Protein AF-A0AA37HVX1-F1 (afdb_monomer_lite)

Foldseek 3Di:
DVVVVVVVVVVCVVCVVVVVVVVVCCCVVPVVPPCPPVVVVVVVVVVVVVVVVVVVVVVCVVVVVLVVVCVVDVVSVVCCCCPVPVDDDPPDDDDDDDPDDDDDDPVVVVVVVVVVVVD

Secondary structure (DSSP, 8-state):
-HHHHHHHHHHHHHTHHHHHHHHHHHIIIIIS-S-HHHHHHHHHHHHHHHHHHHHHHHHHHHHHHHHHHHHH-HHHHHHHHHHTS----TT--------S---PPPHHHHHHHHHHTT-

Sequence (119 aa):
MANRLNNILAFVAHYKYFITIVIGVLIVGFLDENSIRAIIKNKVRISELQDMIDRYNQEYEHDSKKLNDMKTDPKAIERVAREDYFMKADDEDIFVLSDDQPKEKSLEEQEQEQNEAAE

Structure (mmCIF, N/CA/C/O backbone):
data_AF-A0AA37HVX1-F1
#
_entry.id   AF-A0AA37HVX1-F1
#
loop_
_atom_site.group_PDB
_atom_site.id
_atom_site.type_symbol
_atom_site.label_atom_id
_atom_site.label_alt_id
_atom_site.label_comp_id
_atom_site.label_asym_id
_atom_site.label_entity_id
_atom_site.label_seq_id
_atom_site.pdbx_PDB_ins_code
_atom_site.Cartn_x
_atom_site.Cartn_y
_atom_site.Cartn_z
_atom_site.occupancy
_atom_site.B_iso_or_equiv
_atom_site.auth_seq_id
_atom_site.auth_comp_id
_atom_site.auth_asym_id
_atom_site.auth_atom_id
_atom_site.pdbx_PDB_model_num
ATOM 1 N N . MET A 1 1 ? 31.225 -15.330 -47.374 1.00 53.00 1 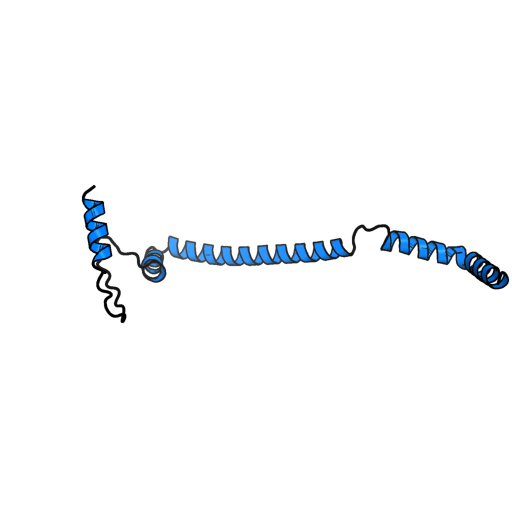MET A N 1
ATOM 2 C CA . MET A 1 1 ? 30.478 -14.794 -46.208 1.00 53.00 1 MET A CA 1
ATOM 3 C C . MET A 1 1 ? 31.060 -13.498 -45.624 1.00 53.00 1 MET A C 1
ATOM 5 O O . MET A 1 1 ? 30.335 -12.817 -44.912 1.00 53.00 1 MET A O 1
ATOM 9 N N . ALA A 1 2 ? 32.291 -13.091 -45.970 1.00 61.12 2 ALA A N 1
ATOM 10 C CA . ALA A 1 2 ? 32.917 -11.853 -45.473 1.00 61.12 2 ALA A CA 1
ATOM 11 C C . ALA A 1 2 ? 32.167 -10.555 -45.849 1.00 61.12 2 ALA A C 1
ATOM 13 O O . ALA A 1 2 ? 32.060 -9.642 -45.036 1.00 61.12 2 ALA A O 1
ATOM 14 N N . ASN A 1 3 ? 31.552 -10.500 -47.036 1.00 64.75 3 ASN A N 1
ATOM 15 C CA . ASN A 1 3 ? 30.866 -9.289 -47.511 1.00 64.75 3 ASN A CA 1
ATOM 16 C C . ASN A 1 3 ? 29.649 -8.896 -46.652 1.00 64.75 3 ASN A C 1
ATOM 18 O O . ASN A 1 3 ? 29.287 -7.727 -46.600 1.00 64.75 3 ASN A O 1
ATOM 22 N N . ARG A 1 4 ? 29.025 -9.848 -45.942 1.00 66.62 4 ARG A N 1
ATOM 23 C CA . ARG A 1 4 ? 27.882 -9.557 -45.059 1.00 66.62 4 ARG A CA 1
ATOM 24 C C . ARG A 1 4 ? 28.325 -8.891 -43.758 1.00 66.62 4 ARG A C 1
ATOM 26 O O . ARG A 1 4 ? 27.663 -7.963 -43.310 1.00 66.62 4 ARG A O 1
ATOM 33 N N . LEU A 1 5 ? 29.465 -9.311 -43.205 1.00 73.44 5 LEU A N 1
ATOM 34 C CA . LEU A 1 5 ? 30.053 -8.677 -42.023 1.00 73.44 5 LEU A CA 1
ATOM 35 C C . LEU A 1 5 ? 30.529 -7.256 -42.330 1.00 73.44 5 LEU A C 1
ATOM 37 O O . LEU A 1 5 ? 30.270 -6.361 -41.535 1.00 73.44 5 LEU A O 1
ATOM 41 N N . ASN A 1 6 ? 31.145 -7.026 -43.494 1.00 74.50 6 ASN A N 1
ATOM 42 C CA . ASN A 1 6 ? 31.573 -5.679 -43.885 1.00 74.50 6 ASN A CA 1
ATOM 43 C C . ASN A 1 6 ? 30.392 -4.720 -44.056 1.00 74.50 6 ASN A C 1
ATOM 45 O O . ASN A 1 6 ? 30.481 -3.569 -43.641 1.00 74.50 6 ASN A O 1
ATOM 49 N N . ASN A 1 7 ? 29.269 -5.194 -44.599 1.00 73.19 7 ASN A N 1
ATOM 50 C CA . ASN A 1 7 ? 28.068 -4.373 -44.742 1.00 73.19 7 ASN A CA 1
ATOM 51 C C . ASN A 1 7 ? 27.424 -4.054 -43.383 1.00 73.19 7 ASN A C 1
ATOM 53 O O . ASN A 1 7 ? 26.971 -2.933 -43.173 1.00 73.19 7 ASN A O 1
ATOM 57 N N . ILE A 1 8 ? 27.428 -5.005 -42.441 1.00 74.75 8 ILE A N 1
ATOM 58 C CA . ILE A 1 8 ? 26.955 -4.775 -41.067 1.00 74.75 8 ILE A CA 1
ATOM 59 C C . ILE A 1 8 ? 27.883 -3.796 -40.338 1.00 74.75 8 ILE A C 1
ATOM 61 O O . ILE A 1 8 ? 27.399 -2.863 -39.708 1.00 74.75 8 ILE A O 1
ATOM 65 N N . LEU A 1 9 ? 29.204 -3.938 -40.469 1.00 76.31 9 LEU A N 1
ATOM 66 C CA . LEU A 1 9 ? 30.178 -3.006 -39.889 1.00 76.31 9 LEU A CA 1
ATOM 67 C C . LEU A 1 9 ? 30.060 -1.595 -40.477 1.00 76.31 9 LEU A C 1
ATOM 69 O O . LEU A 1 9 ? 30.109 -0.622 -39.730 1.00 76.31 9 LEU A O 1
ATOM 73 N N . ALA A 1 10 ? 29.851 -1.471 -41.789 1.00 74.50 10 ALA A N 1
ATOM 74 C CA . ALA A 1 10 ? 29.627 -0.183 -42.443 1.00 74.50 10 ALA A CA 1
ATOM 75 C C . ALA A 1 10 ? 28.315 0.473 -41.980 1.00 74.50 10 ALA A C 1
ATOM 77 O O . ALA A 1 10 ? 28.283 1.675 -41.718 1.00 74.50 10 ALA A O 1
ATOM 78 N N . PHE A 1 11 ? 27.251 -0.318 -41.812 1.00 74.38 11 PHE A N 1
ATOM 79 C CA . PHE A 1 11 ? 25.977 0.148 -41.266 1.00 74.38 11 PHE A CA 1
ATOM 80 C C . PHE A 1 11 ? 26.128 0.609 -39.809 1.00 74.38 11 PHE A C 1
ATOM 82 O O . PHE A 1 11 ? 25.723 1.715 -39.460 1.00 74.38 11 PHE A O 1
ATOM 89 N N . VAL A 1 12 ? 26.798 -0.184 -38.970 1.00 74.75 12 VAL A N 1
ATOM 90 C CA . VAL A 1 12 ? 27.083 0.167 -37.571 1.00 74.75 12 VAL A CA 1
ATOM 91 C C . VAL A 1 12 ? 27.944 1.432 -37.474 1.00 74.75 12 VAL A C 1
ATOM 93 O O . VAL A 1 12 ? 27.680 2.282 -36.628 1.00 74.75 12 VAL A O 1
ATOM 96 N N . ALA A 1 13 ? 28.927 1.613 -38.360 1.00 74.38 13 ALA A N 1
ATOM 97 C CA . ALA A 1 13 ? 29.762 2.814 -38.397 1.00 74.38 13 ALA A CA 1
ATOM 98 C C . ALA A 1 13 ? 28.993 4.069 -38.850 1.00 74.38 13 ALA A C 1
ATOM 100 O O . ALA A 1 13 ? 29.258 5.164 -38.348 1.00 74.38 13 ALA A O 1
ATOM 101 N N . HIS A 1 14 ? 28.029 3.924 -39.765 1.00 80.25 14 HIS A N 1
ATOM 102 C CA . HIS A 1 14 ? 27.176 5.026 -40.215 1.00 80.25 14 HIS A CA 1
ATOM 103 C C . HIS A 1 14 ? 26.177 5.452 -39.127 1.00 80.25 14 HIS A C 1
ATOM 105 O O . HIS A 1 14 ? 26.026 6.640 -38.851 1.00 80.25 14 HIS A O 1
ATOM 111 N N . TYR A 1 15 ? 25.571 4.483 -38.432 1.00 87.25 15 TYR A N 1
ATOM 112 C CA . TYR A 1 15 ? 24.613 4.708 -37.342 1.00 87.25 15 TYR A CA 1
ATOM 113 C C . TYR A 1 15 ? 25.256 4.687 -35.949 1.00 87.25 15 TYR A C 1
ATOM 115 O O . TYR A 1 15 ? 24.562 4.479 -34.951 1.00 87.25 15 TYR A O 1
ATOM 123 N N . LYS A 1 16 ? 26.570 4.940 -35.860 1.00 81.94 16 LYS A N 1
ATOM 124 C CA . LYS A 1 16 ? 27.357 4.820 -34.621 1.00 81.94 16 LYS A CA 1
ATOM 125 C C . LYS A 1 16 ? 26.735 5.566 -33.440 1.00 81.94 16 LYS A C 1
ATOM 127 O O . LYS A 1 16 ? 26.640 5.002 -32.360 1.00 81.94 16 LYS A O 1
ATOM 132 N N . TYR A 1 17 ? 26.225 6.779 -33.670 1.00 88.50 17 TYR A N 1
ATOM 133 C CA . TYR A 1 17 ? 25.588 7.597 -32.633 1.00 88.50 17 TYR A CA 1
ATOM 134 C C . TYR A 1 17 ? 24.232 7.038 -32.187 1.00 88.50 17 TYR A C 1
ATOM 136 O O . TYR A 1 17 ? 23.926 7.016 -30.997 1.00 88.50 17 TYR A O 1
ATOM 144 N N . PHE A 1 18 ? 23.425 6.544 -33.129 1.00 88.25 18 PHE A N 1
ATOM 145 C CA . PHE A 1 18 ? 22.116 5.968 -32.825 1.00 88.25 18 PHE A CA 1
ATOM 146 C C . PHE A 1 18 ? 22.261 4.661 -32.041 1.00 88.25 18 PHE A C 1
ATOM 148 O O . PHE A 1 18 ? 21.598 4.466 -31.029 1.00 88.25 18 PHE A O 1
ATOM 155 N N . ILE A 1 19 ? 23.195 3.803 -32.451 1.00 87.25 19 ILE A N 1
ATOM 156 C CA . ILE A 1 19 ? 23.480 2.537 -31.774 1.00 87.25 19 ILE A CA 1
ATOM 157 C C . ILE A 1 19 ? 24.028 2.777 -30.368 1.00 87.25 19 ILE A C 1
ATOM 159 O O . ILE A 1 19 ? 23.579 2.118 -29.437 1.00 87.25 19 ILE A O 1
ATOM 163 N N . THR A 1 20 ? 24.918 3.756 -30.168 1.00 88.56 20 THR A N 1
ATOM 164 C CA . THR A 1 20 ? 25.381 4.112 -28.816 1.00 88.56 20 THR A CA 1
ATOM 165 C C . THR A 1 20 ? 24.263 4.661 -27.936 1.00 88.56 20 THR A C 1
ATOM 167 O O . THR A 1 20 ? 24.241 4.359 -26.749 1.00 88.56 20 THR A O 1
ATOM 170 N N . ILE A 1 21 ? 23.313 5.418 -28.498 1.00 89.25 21 ILE A N 1
ATOM 171 C CA . ILE A 1 21 ? 22.142 5.908 -27.756 1.00 89.25 21 ILE A CA 1
ATOM 172 C C . ILE A 1 21 ? 21.230 4.743 -27.379 1.00 89.25 21 ILE A C 1
ATOM 174 O O . ILE A 1 21 ? 20.841 4.637 -26.225 1.00 89.25 21 ILE A O 1
ATOM 178 N N . VAL A 1 22 ? 20.922 3.842 -28.313 1.00 89.19 22 VAL A N 1
ATOM 179 C CA . VAL A 1 22 ? 20.072 2.673 -28.042 1.00 89.19 22 VAL A CA 1
ATOM 180 C C . VAL A 1 22 ? 20.720 1.750 -27.013 1.00 89.19 22 VAL A C 1
ATOM 182 O O . VAL A 1 22 ? 20.049 1.315 -26.086 1.00 89.19 22 VAL A O 1
ATOM 185 N N . ILE A 1 23 ? 22.025 1.491 -27.124 1.00 87.88 23 ILE A N 1
ATOM 186 C CA . ILE A 1 23 ? 22.772 0.708 -26.134 1.00 87.88 23 ILE A CA 1
ATOM 187 C C . ILE A 1 23 ? 22.807 1.439 -24.789 1.00 87.88 23 ILE A C 1
ATOM 189 O O . ILE A 1 23 ? 22.590 0.806 -23.765 1.00 87.88 23 ILE A O 1
ATOM 193 N N . GLY A 1 24 ? 23.009 2.758 -24.770 1.00 86.75 24 GLY A N 1
ATOM 194 C CA . GLY A 1 24 ? 22.958 3.561 -23.548 1.00 86.75 24 GLY A CA 1
ATOM 195 C C . GLY A 1 24 ? 21.588 3.515 -22.872 1.00 86.75 24 GLY A C 1
ATOM 196 O O . GLY A 1 24 ? 21.510 3.298 -21.669 1.00 86.75 24 GLY A O 1
ATOM 197 N N . VAL A 1 25 ? 20.503 3.628 -23.641 1.00 85.38 25 VAL A N 1
ATOM 198 C CA . VAL A 1 25 ? 19.123 3.502 -23.150 1.00 85.38 25 VAL A CA 1
ATOM 199 C C . VAL A 1 25 ? 18.825 2.078 -22.691 1.00 85.38 25 VAL A C 1
ATOM 201 O O . VAL A 1 25 ? 18.139 1.905 -21.694 1.00 85.38 25 VAL A O 1
ATOM 204 N N . LEU A 1 26 ? 19.351 1.052 -23.362 1.00 83.88 26 LEU A N 1
ATOM 205 C CA . LEU A 1 26 ? 19.230 -0.331 -22.902 1.00 83.88 26 LEU A CA 1
ATOM 206 C C . LEU A 1 26 ? 20.025 -0.567 -21.617 1.00 83.88 26 LEU A C 1
ATOM 208 O O . LEU A 1 26 ? 19.537 -1.249 -20.731 1.00 83.88 26 LEU A O 1
ATOM 212 N N . ILE A 1 27 ? 21.209 0.019 -21.460 1.00 81.69 27 ILE A N 1
ATOM 213 C CA . ILE A 1 27 ? 21.985 -0.098 -20.222 1.00 81.69 27 ILE A CA 1
ATOM 214 C C . ILE A 1 27 ? 21.276 0.641 -19.082 1.00 81.69 27 ILE A C 1
ATOM 216 O O . ILE A 1 27 ? 21.032 0.049 -18.042 1.00 81.69 27 ILE A O 1
ATOM 220 N N . VAL A 1 28 ? 20.863 1.892 -19.278 1.00 77.00 28 VAL A N 1
ATOM 221 C CA . VAL A 1 28 ? 20.159 2.683 -18.250 1.00 77.00 28 VAL A CA 1
ATOM 222 C C . VAL A 1 28 ? 18.736 2.165 -17.991 1.00 77.00 28 VAL A C 1
ATOM 224 O O . VAL A 1 28 ? 18.211 2.295 -16.896 1.00 77.00 28 VAL A O 1
ATOM 227 N N . GLY A 1 29 ? 18.079 1.575 -18.988 1.00 72.69 29 GLY A N 1
ATOM 228 C CA . GLY A 1 29 ? 16.710 1.068 -18.866 1.00 72.69 29 GLY A CA 1
ATOM 229 C C . GLY A 1 29 ? 16.613 -0.387 -18.405 1.00 72.69 29 GLY A C 1
ATOM 230 O O . GLY A 1 29 ? 15.617 -0.753 -17.784 1.00 72.69 29 GLY A O 1
ATOM 231 N N . PHE A 1 30 ? 17.611 -1.219 -18.723 1.00 69.88 30 PHE A N 1
ATOM 232 C CA . PHE A 1 30 ? 17.606 -2.663 -18.457 1.00 69.88 30 PHE A CA 1
ATOM 233 C C . PHE A 1 30 ? 18.744 -3.137 -17.541 1.00 69.88 30 PHE A C 1
ATOM 235 O O . PHE A 1 30 ? 18.510 -4.081 -16.802 1.00 69.88 30 PHE A O 1
ATOM 242 N N . LEU A 1 31 ? 19.944 -2.533 -17.565 1.00 64.44 31 LEU A N 1
ATOM 243 C CA . LEU A 1 31 ? 21.054 -2.902 -16.660 1.00 64.44 31 LEU A CA 1
ATOM 244 C C . LEU A 1 31 ? 21.086 -2.069 -15.368 1.00 64.44 31 LEU A C 1
ATOM 246 O O . LEU A 1 31 ? 21.535 -2.584 -14.348 1.00 64.44 31 LEU A O 1
ATOM 250 N N . ASP A 1 32 ? 20.609 -0.820 -15.371 1.00 64.81 32 ASP A N 1
ATOM 251 C CA . ASP A 1 32 ? 20.432 -0.015 -14.152 1.00 64.81 32 ASP A CA 1
ATOM 252 C C . ASP A 1 32 ? 19.148 -0.440 -13.429 1.00 64.81 32 ASP A C 1
ATOM 254 O O . ASP A 1 32 ? 18.192 0.313 -13.272 1.00 64.81 32 ASP A O 1
ATOM 258 N N . GLU A 1 33 ? 19.116 -1.718 -13.055 1.00 58.38 33 GLU A N 1
ATOM 259 C CA . GLU A 1 33 ? 18.052 -2.475 -12.402 1.00 58.38 33 GLU A CA 1
ATOM 260 C C . GLU A 1 33 ? 17.592 -1.907 -11.046 1.00 58.38 33 GLU A C 1
ATOM 262 O O . GLU A 1 33 ? 17.138 -2.646 -10.174 1.00 58.38 33 GLU A O 1
ATOM 267 N N . ASN A 1 34 ? 17.513 -0.588 -10.873 1.00 60.78 34 ASN A N 1
ATOM 268 C CA . ASN A 1 34 ? 16.639 0.016 -9.881 1.00 60.78 34 ASN A CA 1
ATOM 269 C C . ASN A 1 34 ? 15.163 0.007 -10.338 1.00 60.78 34 ASN A C 1
ATOM 271 O O . ASN A 1 34 ? 14.422 0.983 -10.279 1.00 60.78 34 ASN A O 1
ATOM 275 N N . SER A 1 35 ? 14.742 -1.185 -10.758 1.00 61.59 35 SER A N 1
ATOM 276 C CA . SER A 1 35 ? 13.453 -1.795 -10.484 1.00 61.59 35 SER A CA 1
ATOM 277 C C . SER A 1 35 ? 12.215 -0.950 -10.800 1.00 61.59 35 SER A C 1
ATOM 279 O O . SER A 1 35 ? 11.404 -0.645 -9.932 1.00 61.59 35 SER A O 1
ATOM 281 N N . ILE A 1 36 ? 11.922 -0.728 -12.083 1.00 62.12 36 ILE A N 1
ATOM 282 C CA . ILE A 1 36 ? 10.559 -0.329 -12.507 1.00 62.12 36 ILE A CA 1
ATOM 283 C C . ILE A 1 36 ? 9.503 -1.228 -11.829 1.00 62.12 36 ILE A C 1
ATOM 285 O O . ILE A 1 36 ? 8.472 -0.761 -11.348 1.00 62.12 36 ILE A O 1
ATOM 289 N N . ARG A 1 37 ? 9.820 -2.520 -11.669 1.00 67.31 37 ARG A N 1
ATOM 290 C CA . ARG A 1 37 ? 9.029 -3.467 -10.875 1.00 67.31 37 ARG A CA 1
ATOM 291 C C . ARG A 1 37 ? 8.943 -3.116 -9.386 1.00 67.31 37 ARG A C 1
ATOM 293 O O . ARG A 1 37 ? 7.862 -3.278 -8.834 1.00 67.31 37 ARG A O 1
ATOM 300 N N . ALA A 1 38 ? 10.012 -2.679 -8.714 1.00 71.06 38 ALA A N 1
ATOM 301 C CA . ALA A 1 38 ? 9.895 -2.289 -7.306 1.00 71.06 38 ALA A CA 1
ATOM 302 C C . ALA A 1 38 ? 9.273 -0.902 -7.130 1.00 71.06 38 ALA A C 1
ATOM 304 O O . ALA A 1 38 ? 8.560 -0.715 -6.158 1.00 71.06 38 ALA A O 1
ATOM 305 N N . ILE A 1 39 ? 9.414 0.024 -8.082 1.00 74.69 39 ILE A N 1
ATOM 306 C CA . ILE A 1 39 ? 8.650 1.279 -8.099 1.00 74.69 39 ILE A CA 1
ATOM 307 C C . ILE A 1 39 ? 7.150 0.971 -8.171 1.00 74.69 39 ILE A C 1
ATOM 309 O O . ILE A 1 39 ? 6.374 1.515 -7.390 1.00 74.69 39 ILE A O 1
ATOM 313 N N . ILE A 1 40 ? 6.736 0.052 -9.050 1.00 77.75 40 ILE A N 1
ATOM 314 C CA . ILE A 1 40 ? 5.337 -0.393 -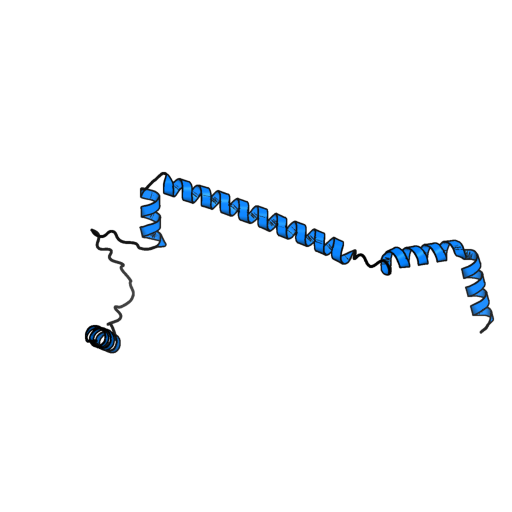9.140 1.00 77.75 40 ILE A CA 1
ATOM 315 C C . ILE A 1 40 ? 4.906 -1.104 -7.850 1.00 77.75 40 ILE A C 1
ATOM 317 O O . ILE A 1 40 ? 3.882 -0.744 -7.278 1.00 77.75 40 ILE A O 1
ATOM 321 N N . LYS A 1 41 ? 5.695 -2.061 -7.341 1.00 78.81 41 LYS A N 1
ATOM 322 C CA . LYS A 1 41 ? 5.378 -2.761 -6.082 1.00 78.81 41 LYS A CA 1
ATOM 323 C C . LYS A 1 41 ? 5.292 -1.807 -4.890 1.00 78.81 41 LYS A C 1
ATOM 325 O O . LYS A 1 41 ? 4.423 -1.981 -4.048 1.00 78.81 41 LYS A O 1
ATOM 330 N N . ASN A 1 42 ? 6.160 -0.802 -4.816 1.00 77.31 42 ASN A N 1
ATOM 331 C CA . ASN A 1 42 ? 6.132 0.201 -3.756 1.00 77.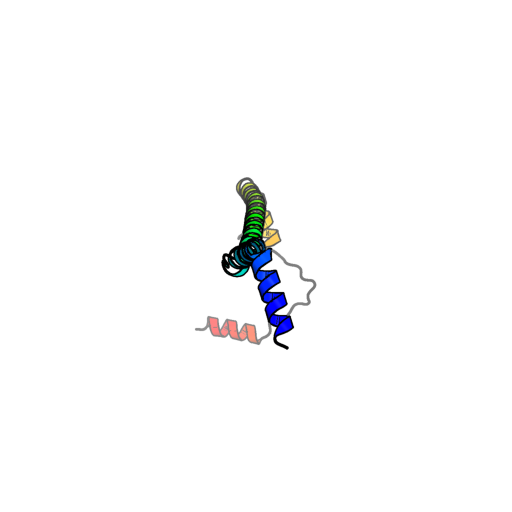31 42 ASN A CA 1
ATOM 332 C C . ASN A 1 42 ? 4.888 1.082 -3.868 1.00 77.31 42 ASN A C 1
ATOM 334 O O . ASN A 1 42 ? 4.258 1.338 -2.851 1.00 77.31 42 ASN A O 1
ATOM 338 N N . LYS A 1 43 ? 4.473 1.479 -5.079 1.00 81.38 43 LYS A N 1
ATOM 339 C CA . LYS A 1 43 ? 3.207 2.206 -5.270 1.00 81.38 43 LYS A CA 1
ATOM 340 C C . LYS A 1 43 ? 1.994 1.389 -4.826 1.00 81.38 43 LYS A C 1
ATOM 342 O O . LYS A 1 43 ? 1.129 1.931 -4.151 1.00 81.38 43 LYS A O 1
ATOM 347 N N . VAL A 1 44 ? 1.954 0.098 -5.163 1.00 84.31 44 VAL A N 1
ATOM 348 C CA . VAL A 1 44 ? 0.874 -0.800 -4.722 1.00 84.31 44 VAL A CA 1
ATOM 349 C C . VAL A 1 44 ? 0.868 -0.931 -3.199 1.00 84.31 44 VAL A C 1
ATOM 351 O O . VAL A 1 44 ? -0.166 -0.702 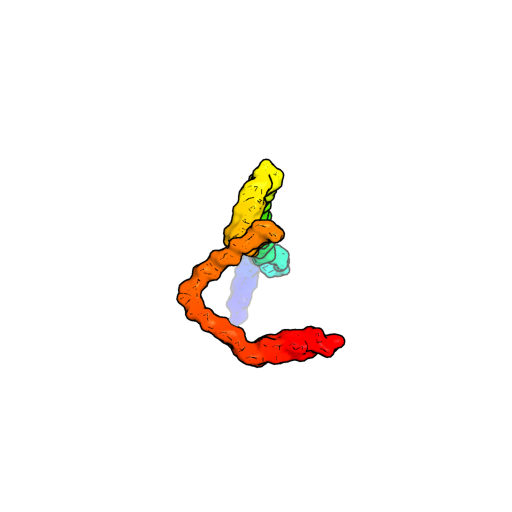-2.586 1.00 84.31 44 VAL A O 1
ATOM 354 N N . ARG A 1 45 ? 2.027 -1.172 -2.572 1.00 81.50 45 ARG A N 1
ATOM 355 C CA . ARG A 1 45 ? 2.141 -1.239 -1.104 1.00 81.50 45 ARG A CA 1
ATOM 356 C C . ARG A 1 45 ? 1.700 0.046 -0.411 1.00 81.50 45 ARG A C 1
ATOM 358 O O . ARG A 1 45 ? 1.079 -0.023 0.638 1.00 81.50 45 ARG A O 1
ATOM 365 N N . ILE A 1 46 ? 2.029 1.211 -0.970 1.00 87.62 46 ILE A N 1
ATOM 366 C CA . ILE A 1 46 ? 1.590 2.499 -0.415 1.00 87.62 46 ILE A CA 1
ATOM 367 C C . ILE A 1 46 ? 0.062 2.597 -0.453 1.00 87.62 46 ILE A C 1
ATOM 369 O O . ILE A 1 46 ? -0.530 3.009 0.538 1.00 87.62 46 ILE A O 1
ATOM 373 N N . SER A 1 47 ? -0.570 2.180 -1.555 1.00 85.75 47 SER A N 1
ATOM 374 C CA . SER A 1 47 ? -2.034 2.153 -1.657 1.00 85.75 47 SER A CA 1
ATOM 375 C C . SER A 1 47 ? -2.654 1.191 -0.645 1.00 85.75 47 SER A C 1
ATOM 377 O O . SER A 1 47 ? -3.564 1.578 0.071 1.00 85.75 47 SER A O 1
ATOM 379 N N . GLU A 1 48 ? -2.126 -0.030 -0.530 1.00 89.94 48 GLU A N 1
ATOM 380 C CA . GLU A 1 48 ? -2.619 -1.027 0.431 1.00 89.94 48 GLU A CA 1
ATOM 381 C C . GLU A 1 48 ? -2.500 -0.539 1.883 1.00 89.94 48 GLU A C 1
ATOM 383 O O . GLU A 1 48 ? -3.404 -0.745 2.689 1.00 89.94 48 GLU A O 1
ATOM 388 N N . LEU A 1 49 ? -1.390 0.123 2.225 1.00 89.88 49 LEU A N 1
ATOM 389 C CA . LEU A 1 49 ? -1.185 0.714 3.548 1.00 89.88 49 LEU A CA 1
ATOM 390 C C . LEU A 1 49 ? -2.151 1.867 3.814 1.00 89.88 49 LEU A C 1
ATOM 392 O O . LEU A 1 49 ? -2.677 1.957 4.921 1.00 89.88 49 LEU A O 1
ATOM 396 N N . GLN A 1 50 ? -2.406 2.719 2.821 1.00 90.62 50 GLN A N 1
ATOM 397 C CA . GLN A 1 50 ? -3.372 3.804 2.961 1.00 90.62 50 GLN A CA 1
ATOM 398 C C . GLN A 1 50 ? -4.795 3.264 3.139 1.00 90.62 50 GLN A C 1
ATOM 400 O O . GLN A 1 50 ? -5.488 3.693 4.055 1.00 90.62 50 GLN A O 1
ATOM 405 N N . ASP A 1 51 ? -5.189 2.263 2.351 1.00 91.19 51 ASP A N 1
ATOM 406 C CA . ASP A 1 51 ? -6.497 1.617 2.480 1.00 91.19 51 ASP A CA 1
ATOM 407 C C . ASP A 1 51 ? -6.663 0.976 3.866 1.00 91.19 51 ASP A C 1
ATOM 409 O O . ASP A 1 51 ? -7.725 1.074 4.481 1.00 91.19 51 ASP A O 1
ATOM 413 N N . MET A 1 52 ? -5.610 0.343 4.396 1.00 89.56 52 MET A N 1
ATOM 414 C CA . MET A 1 52 ? -5.621 -0.188 5.760 1.00 89.56 52 MET A CA 1
ATOM 415 C C . MET A 1 52 ? -5.803 0.918 6.801 1.00 89.56 52 MET A C 1
ATOM 417 O O . MET A 1 52 ? -6.636 0.763 7.691 1.00 89.56 52 MET A O 1
ATOM 421 N N . ILE A 1 53 ? -5.068 2.028 6.689 1.00 90.62 53 ILE A N 1
ATOM 422 C CA . ILE A 1 53 ? -5.215 3.183 7.589 1.00 90.62 53 ILE A CA 1
ATOM 423 C C . ILE A 1 53 ? -6.650 3.709 7.553 1.00 90.62 53 ILE A C 1
ATOM 425 O O . ILE A 1 53 ? -7.248 3.928 8.605 1.00 90.62 53 ILE A O 1
ATOM 429 N N . ASP A 1 54 ? -7.218 3.870 6.361 1.00 92.31 54 ASP A N 1
ATOM 430 C CA . ASP A 1 54 ? -8.566 4.404 6.194 1.00 92.31 54 ASP A CA 1
ATOM 431 C C . ASP A 1 54 ? -9.616 3.463 6.800 1.00 92.31 54 ASP A C 1
ATOM 433 O O . ASP A 1 54 ? -10.518 3.920 7.505 1.00 92.31 54 ASP A O 1
ATOM 437 N N . ARG A 1 55 ? -9.461 2.143 6.624 1.00 90.88 55 ARG A N 1
ATOM 438 C CA . ARG A 1 55 ? -10.336 1.151 7.270 1.00 90.88 55 ARG A CA 1
ATOM 439 C C . ARG A 1 55 ? -10.224 1.166 8.791 1.00 90.88 55 ARG A C 1
ATOM 441 O O . ARG A 1 55 ? -11.252 1.220 9.460 1.00 90.88 55 ARG A O 1
ATOM 448 N N . TYR A 1 56 ? -9.008 1.160 9.337 1.00 90.69 56 TYR A N 1
ATOM 449 C CA . TYR A 1 56 ? -8.809 1.198 10.789 1.00 90.69 56 TYR A CA 1
ATOM 450 C C . TYR A 1 56 ? -9.317 2.501 11.409 1.00 90.69 56 TYR A C 1
ATOM 452 O O . TYR A 1 56 ? -9.859 2.477 12.509 1.00 90.69 56 TYR A O 1
ATOM 460 N N . ASN A 1 57 ? -9.193 3.631 10.710 1.00 90.06 57 ASN A N 1
ATOM 461 C CA . ASN A 1 57 ? -9.754 4.899 11.172 1.00 90.06 57 ASN A CA 1
ATOM 462 C C . ASN A 1 57 ? -11.287 4.868 11.210 1.00 90.06 57 ASN A C 1
ATOM 464 O O . ASN A 1 57 ? -11.873 5.353 12.175 1.00 90.06 57 ASN A O 1
ATOM 468 N N . GLN A 1 58 ? -11.937 4.278 10.201 1.00 90.50 58 GLN A N 1
ATOM 469 C CA . GLN A 1 58 ? -13.396 4.115 10.196 1.00 90.50 58 GLN A CA 1
ATOM 470 C C . GLN A 1 58 ? -13.878 3.198 11.324 1.00 90.50 58 GLN A C 1
ATOM 472 O O . GLN A 1 58 ? -14.843 3.526 12.013 1.00 90.50 58 GLN A O 1
ATOM 477 N N . GLU A 1 59 ? -13.200 2.068 11.530 1.00 89.69 59 GLU A N 1
ATOM 478 C CA . GLU A 1 59 ? -13.512 1.134 12.616 1.00 89.69 59 GLU A CA 1
ATOM 479 C C . GLU A 1 59 ? -13.296 1.795 13.984 1.00 89.69 59 GLU A C 1
ATOM 481 O O . GLU A 1 59 ? -14.168 1.735 14.846 1.00 89.69 59 GLU A O 1
ATOM 486 N N . TYR A 1 60 ? -12.203 2.545 14.147 1.00 88.31 60 TYR A N 1
ATOM 487 C CA . TYR A 1 60 ? -11.936 3.315 15.359 1.00 88.31 60 TYR A CA 1
ATOM 488 C C . TYR A 1 60 ? -13.009 4.371 15.636 1.00 88.31 60 TYR A C 1
ATOM 490 O O . TYR A 1 60 ? -13.437 4.520 16.778 1.00 88.31 60 TYR A O 1
ATOM 498 N N . GLU A 1 61 ? -13.456 5.118 14.624 1.00 88.38 61 GLU A N 1
ATOM 499 C CA . GLU A 1 61 ? -14.501 6.129 14.800 1.00 88.38 61 GLU A CA 1
ATOM 500 C C . GLU A 1 61 ? -15.832 5.483 15.213 1.00 88.38 61 GLU A C 1
ATOM 502 O O . GLU A 1 61 ? -16.494 5.955 16.142 1.00 88.38 61 GLU A O 1
ATOM 507 N N . HIS A 1 62 ? -16.187 4.362 14.580 1.00 85.19 62 HIS A N 1
ATOM 508 C CA . HIS A 1 62 ? -17.367 3.580 14.931 1.00 85.19 62 HIS A CA 1
ATOM 509 C C . HIS A 1 62 ? -17.296 3.036 16.365 1.00 85.19 62 HIS A C 1
ATOM 511 O O . HIS A 1 62 ? -18.231 3.218 17.149 1.00 85.19 62 HIS A O 1
ATOM 517 N N . ASP A 1 63 ? -16.179 2.418 16.737 1.00 84.75 63 ASP A N 1
ATOM 518 C CA . ASP A 1 63 ? -16.000 1.795 18.047 1.00 84.75 63 ASP A CA 1
ATOM 519 C C . ASP A 1 63 ? -15.852 2.825 19.159 1.00 84.75 63 ASP A C 1
ATOM 521 O O . ASP A 1 63 ? -16.388 2.638 20.249 1.00 84.75 63 ASP A O 1
ATOM 525 N N . SER A 1 64 ? -15.187 3.946 18.886 1.00 81.06 64 SER A N 1
ATOM 526 C CA . SER A 1 64 ? -15.109 5.083 19.802 1.00 81.06 64 SER A CA 1
ATOM 527 C C . SER A 1 64 ? -16.496 5.662 20.060 1.00 81.06 64 SER A C 1
ATOM 529 O O . SER A 1 64 ? -16.850 5.926 21.210 1.00 81.06 64 SER A O 1
ATOM 531 N N . LYS A 1 65 ? -17.329 5.782 19.017 1.00 82.50 65 LYS A N 1
ATOM 532 C CA . LYS A 1 65 ? -18.721 6.204 19.169 1.00 82.50 65 LYS A CA 1
ATOM 533 C C . LYS A 1 65 ? -19.526 5.194 19.983 1.00 82.50 65 LYS A C 1
ATOM 535 O O . LYS A 1 65 ? -20.168 5.597 20.947 1.00 82.50 65 LYS A O 1
ATOM 540 N N . LYS A 1 66 ? -19.416 3.893 19.683 1.00 77.75 66 LYS A N 1
ATOM 541 C CA . LYS A 1 66 ? -20.058 2.825 20.467 1.00 77.75 66 LYS A CA 1
ATOM 542 C C . LYS A 1 66 ? -19.616 2.887 21.930 1.00 77.75 66 LYS A C 1
ATOM 544 O O . LYS A 1 66 ? -20.458 2.908 22.815 1.00 77.75 66 LYS A O 1
ATOM 549 N N . LEU A 1 67 ? -18.317 2.992 22.205 1.00 78.06 67 LEU A N 1
ATOM 550 C CA . LEU A 1 67 ? -17.772 3.128 23.560 1.00 78.06 67 LEU A CA 1
ATOM 551 C C . LEU A 1 67 ? -18.264 4.388 24.268 1.00 78.06 67 LEU A C 1
ATOM 553 O O . LEU A 1 67 ? -18.532 4.340 25.466 1.00 78.06 67 LEU A O 1
ATOM 557 N N . ASN A 1 68 ? -18.367 5.511 23.562 1.00 76.56 68 ASN A N 1
ATOM 558 C CA . ASN A 1 68 ? -18.887 6.746 24.129 1.00 76.56 68 ASN A CA 1
ATOM 559 C C . ASN A 1 68 ? -20.377 6.617 24.469 1.00 76.56 68 ASN A C 1
ATOM 561 O O . ASN A 1 68 ? -20.788 7.022 25.555 1.00 76.56 68 ASN A O 1
ATOM 565 N N . ASP A 1 69 ? -21.162 5.987 23.600 1.00 70.62 69 ASP A N 1
ATOM 566 C CA . ASP A 1 69 ? -22.575 5.702 23.848 1.00 70.62 69 ASP A CA 1
ATOM 567 C C . ASP A 1 69 ? -22.746 4.755 25.055 1.00 70.62 69 ASP A C 1
ATOM 569 O O . ASP A 1 69 ? -23.586 5.005 25.918 1.00 70.62 69 ASP A O 1
ATOM 573 N N . MET A 1 70 ? -21.879 3.743 25.198 1.00 66.75 70 MET A N 1
ATOM 574 C CA . MET A 1 70 ? -21.834 2.862 26.378 1.00 66.75 70 MET A CA 1
ATOM 575 C C . MET A 1 70 ? -21.413 3.599 27.660 1.00 66.75 70 MET A C 1
ATOM 577 O O . MET A 1 70 ? -21.979 3.369 28.722 1.00 66.75 70 MET A O 1
ATOM 581 N N . LYS A 1 71 ? -20.419 4.496 27.592 1.00 64.44 71 LYS A N 1
ATOM 582 C CA . LYS A 1 71 ? -19.943 5.265 28.759 1.00 64.44 71 LYS A CA 1
ATOM 583 C C . LYS A 1 71 ? -20.947 6.310 29.238 1.00 64.44 71 LYS A C 1
ATOM 585 O O . LYS A 1 71 ? -20.944 6.646 30.420 1.00 64.44 71 LYS A O 1
ATOM 590 N N . THR A 1 72 ? -21.747 6.856 28.327 1.00 65.88 72 THR A N 1
ATOM 591 C CA . THR A 1 72 ? -22.683 7.945 28.633 1.00 65.88 72 THR A CA 1
ATOM 592 C C . THR A 1 72 ? -24.015 7.415 29.166 1.00 65.88 72 THR A C 1
ATOM 594 O O . THR A 1 72 ? -24.660 8.105 29.953 1.00 65.88 72 THR A O 1
ATOM 597 N N . ASP A 1 73 ? -24.406 6.188 28.798 1.00 67.62 73 ASP A N 1
ATOM 598 C CA . ASP A 1 73 ? -25.639 5.550 29.263 1.00 67.62 73 ASP A CA 1
ATOM 599 C C . ASP A 1 73 ? -25.367 4.178 29.921 1.00 67.62 73 ASP A C 1
ATOM 601 O O . ASP A 1 73 ? -25.107 3.196 29.219 1.00 67.62 73 ASP A O 1
ATOM 605 N N . PRO A 1 74 ? -25.481 4.046 31.258 1.00 69.94 74 PRO A N 1
ATOM 606 C CA . PRO A 1 74 ? -25.325 2.758 31.938 1.00 69.94 74 PRO A CA 1
ATOM 607 C C . PRO A 1 74 ? -26.321 1.685 31.457 1.00 69.94 74 PRO A C 1
ATOM 609 O O . PRO A 1 74 ? -26.010 0.497 31.548 1.00 69.94 74 PRO A O 1
ATOM 612 N N . LYS A 1 75 ? -27.470 2.061 30.865 1.00 71.19 75 LYS A N 1
ATOM 613 C CA . LYS A 1 75 ? -28.398 1.096 30.242 1.00 71.19 75 LYS A CA 1
ATOM 614 C C . LYS A 1 75 ? -27.878 0.499 28.936 1.00 71.19 75 LYS A C 1
ATOM 616 O O . LYS A 1 75 ? -28.339 -0.568 28.533 1.00 71.19 75 LYS A O 1
ATOM 621 N N . ALA A 1 76 ? -26.965 1.172 28.240 1.00 67.00 76 ALA A N 1
ATOM 622 C CA . ALA A 1 76 ? -26.382 0.647 27.011 1.00 67.00 76 ALA A CA 1
ATOM 623 C C . ALA A 1 76 ? -25.397 -0.496 27.317 1.00 67.00 76 ALA A C 1
ATOM 625 O O . ALA A 1 76 ? -25.434 -1.525 26.643 1.00 67.00 76 ALA A O 1
ATOM 626 N N . ILE A 1 77 ? -24.607 -0.360 28.390 1.00 71.12 77 ILE A N 1
ATOM 627 C CA . ILE A 1 77 ? -23.726 -1.427 28.897 1.00 71.12 77 ILE A CA 1
ATOM 628 C C . ILE A 1 77 ? -24.545 -2.642 29.331 1.00 71.12 77 ILE A C 1
ATOM 630 O O . ILE A 1 77 ? -24.214 -3.765 28.959 1.00 71.12 77 ILE A O 1
ATOM 634 N N . GLU A 1 78 ? -25.631 -2.419 30.076 1.00 75.12 78 GLU A N 1
ATOM 635 C CA . GLU A 1 78 ? -26.512 -3.497 30.530 1.00 75.12 78 GLU A CA 1
ATOM 636 C C . GLU A 1 78 ? -27.098 -4.291 29.352 1.00 75.12 78 GLU A C 1
ATOM 638 O O . GLU A 1 78 ? -27.129 -5.519 29.383 1.00 75.12 78 GLU A O 1
ATOM 643 N N . ARG A 1 79 ? -27.500 -3.606 28.274 1.00 75.38 79 ARG A N 1
ATOM 644 C CA . ARG A 1 79 ? -28.043 -4.257 27.075 1.00 75.38 79 ARG A CA 1
ATOM 645 C C . ARG A 1 79 ? -27.019 -5.151 26.381 1.00 75.38 79 ARG A C 1
ATOM 647 O O . ARG A 1 79 ? -27.340 -6.291 26.082 1.00 75.38 79 ARG A O 1
ATOM 654 N N . VAL A 1 80 ? -25.788 -4.673 26.183 1.00 76.06 80 VAL A N 1
ATOM 655 C CA . VAL A 1 80 ? -24.706 -5.486 25.591 1.00 76.06 80 VAL A CA 1
ATOM 656 C C . VAL A 1 80 ? -24.355 -6.672 26.486 1.00 76.06 80 VAL A C 1
ATOM 658 O O . VAL A 1 80 ? -24.189 -7.786 25.998 1.00 76.06 80 VAL A O 1
ATOM 661 N N . ALA A 1 81 ? -24.275 -6.459 27.800 1.00 78.69 81 ALA A N 1
ATOM 662 C CA . ALA A 1 81 ? -23.993 -7.529 28.748 1.00 78.69 81 ALA A CA 1
ATOM 663 C C . ALA A 1 81 ? -25.074 -8.626 28.715 1.00 78.69 81 ALA A C 1
ATOM 665 O O . ALA A 1 81 ? -24.737 -9.806 28.795 1.00 78.69 81 ALA A O 1
ATOM 666 N N . ARG A 1 82 ? -26.349 -8.251 28.550 1.00 81.81 82 ARG A N 1
ATOM 667 C CA . ARG A 1 82 ? -27.484 -9.185 28.476 1.00 81.81 82 ARG A CA 1
ATOM 668 C C . ARG A 1 82 ? -27.635 -9.862 27.108 1.00 81.81 82 ARG A C 1
ATOM 670 O O . ARG A 1 82 ? -27.888 -11.060 27.075 1.00 81.81 82 ARG A O 1
ATOM 677 N N . GLU A 1 83 ? -27.495 -9.129 26.002 1.00 77.88 83 GLU A N 1
ATOM 678 C CA . GLU A 1 83 ? -27.754 -9.636 24.640 1.00 77.88 83 GLU A CA 1
ATOM 679 C C . GLU A 1 83 ? -26.560 -10.391 24.039 1.00 77.88 83 GLU A C 1
ATOM 681 O O . GLU A 1 83 ? -26.739 -11.483 23.505 1.00 77.88 83 GLU A O 1
ATOM 686 N N . ASP A 1 84 ? -25.347 -9.837 24.141 1.00 75.44 84 ASP A N 1
ATOM 687 C CA . ASP A 1 84 ? -24.154 -10.417 23.504 1.00 75.44 84 ASP A CA 1
ATOM 688 C C . ASP A 1 84 ? -23.433 -11.415 24.428 1.00 75.44 84 ASP A C 1
ATOM 690 O O . ASP A 1 84 ? -22.785 -12.350 23.957 1.00 75.44 84 ASP A O 1
ATOM 694 N N . TYR A 1 85 ? -23.529 -11.214 25.749 1.00 77.06 85 TYR A N 1
ATOM 695 C CA . TYR A 1 85 ? -22.749 -11.963 26.744 1.00 77.06 85 TYR A CA 1
ATOM 696 C C . TYR A 1 85 ? -23.589 -12.744 27.766 1.00 77.06 85 TYR A C 1
ATOM 698 O O . TYR A 1 85 ? -23.001 -13.434 28.598 1.00 77.06 85 TYR A O 1
ATOM 706 N N . PHE A 1 86 ? -24.927 -12.666 27.715 1.00 75.50 86 PHE A N 1
ATOM 707 C CA . PHE A 1 86 ? -25.858 -13.364 28.623 1.00 75.50 86 PHE A CA 1
ATOM 708 C C . PHE A 1 86 ? -25.495 -13.246 30.118 1.00 75.50 86 PHE A C 1
ATOM 710 O O . PHE A 1 86 ? -25.677 -14.180 30.902 1.00 75.50 86 PHE A O 1
ATOM 717 N N . MET A 1 87 ? -24.952 -12.096 30.520 1.00 79.62 87 MET A N 1
ATOM 718 C CA . MET A 1 87 ? -24.538 -11.832 31.896 1.00 79.62 87 MET A CA 1
ATOM 719 C C . MET A 1 87 ? -25.763 -11.638 32.796 1.00 79.62 87 MET A C 1
ATOM 721 O O . MET A 1 87 ? -26.720 -10.965 32.410 1.00 79.62 87 MET A O 1
ATOM 725 N N . LYS A 1 88 ? -25.705 -12.196 34.011 1.00 77.00 88 LYS A N 1
ATOM 726 C CA . LYS A 1 88 ? -26.727 -12.051 35.060 1.00 77.00 88 LYS A CA 1
ATOM 727 C C . LYS A 1 88 ? -26.252 -11.129 36.180 1.00 77.00 88 LYS A C 1
ATOM 729 O O . LYS A 1 88 ? -25.054 -11.073 36.459 1.00 77.00 88 LYS A O 1
ATOM 734 N N . ALA A 1 89 ? -27.187 -10.434 36.818 1.00 77.25 89 ALA A N 1
ATOM 735 C CA . ALA A 1 89 ? -26.936 -9.755 38.084 1.00 77.25 89 ALA A CA 1
ATOM 736 C C . ALA A 1 89 ? -27.050 -10.750 39.255 1.00 77.25 89 ALA A C 1
ATOM 738 O O . ALA A 1 89 ? -27.666 -11.808 39.116 1.00 77.25 89 ALA A O 1
ATOM 739 N N . ASP A 1 90 ? -26.454 -10.426 40.405 1.00 78.50 90 ASP A N 1
ATOM 740 C CA . ASP A 1 90 ? -26.458 -11.309 41.584 1.00 78.50 90 ASP A CA 1
ATOM 741 C C . ASP A 1 90 ? -27.869 -11.524 42.172 1.00 78.50 90 ASP A C 1
ATOM 743 O O . ASP A 1 90 ? -28.097 -12.486 42.904 1.00 78.50 90 ASP A O 1
ATOM 747 N N . ASP A 1 91 ? -28.818 -10.639 41.858 1.00 81.88 91 ASP A N 1
ATOM 748 C CA . ASP A 1 91 ? -30.211 -10.643 42.312 1.00 81.88 91 ASP A CA 1
ATOM 749 C C . ASP A 1 91 ? -31.210 -11.181 41.268 1.00 81.88 91 ASP A C 1
ATOM 751 O O . ASP A 1 91 ? -32.423 -11.048 41.447 1.00 81.88 91 ASP A O 1
ATOM 755 N N . GLU A 1 92 ? -30.724 -11.798 40.187 1.00 71.94 92 GLU A N 1
ATOM 756 C CA . GLU A 1 92 ? -31.529 -12.203 39.033 1.00 71.94 92 GLU A CA 1
ATOM 757 C C . GLU A 1 92 ? -31.301 -13.665 38.604 1.00 71.94 92 GLU A C 1
ATOM 759 O O . GLU A 1 92 ? -30.174 -14.096 38.345 1.00 71.94 92 GLU A O 1
ATOM 764 N N . ASP A 1 93 ? -32.403 -14.399 38.406 1.00 74.50 93 ASP A N 1
ATOM 765 C CA . ASP A 1 93 ? -32.415 -15.737 37.805 1.00 74.50 93 ASP A CA 1
ATOM 766 C C . ASP A 1 93 ? -32.807 -15.671 36.313 1.00 74.50 93 ASP A C 1
ATOM 768 O O . ASP A 1 93 ? -33.958 -15.392 35.968 1.00 74.50 93 ASP A O 1
ATOM 772 N N . ILE A 1 94 ? -31.852 -15.951 35.413 1.00 70.38 94 ILE A N 1
ATOM 773 C CA . ILE A 1 94 ? -32.070 -16.000 33.954 1.00 70.38 94 ILE A CA 1
ATOM 774 C C . ILE A 1 94 ? -32.434 -17.424 33.519 1.00 70.38 94 ILE A C 1
ATOM 776 O O . ILE A 1 94 ? -31.653 -18.357 33.707 1.00 70.38 94 ILE A O 1
ATOM 780 N N . PHE A 1 95 ? -33.585 -17.586 32.861 1.00 74.94 95 PHE A N 1
ATOM 781 C CA . PHE A 1 95 ? -34.013 -18.854 32.260 1.00 74.94 95 PHE A CA 1
ATOM 782 C C . PHE A 1 95 ? -33.814 -18.817 30.740 1.00 74.94 95 PHE A C 1
ATOM 784 O O . PHE A 1 95 ? -34.554 -18.139 30.028 1.00 74.94 95 PHE A O 1
ATOM 791 N N . VAL A 1 96 ? -32.823 -19.557 30.232 1.00 70.69 96 VAL A N 1
ATOM 792 C CA . VAL A 1 96 ? -32.635 -19.765 28.787 1.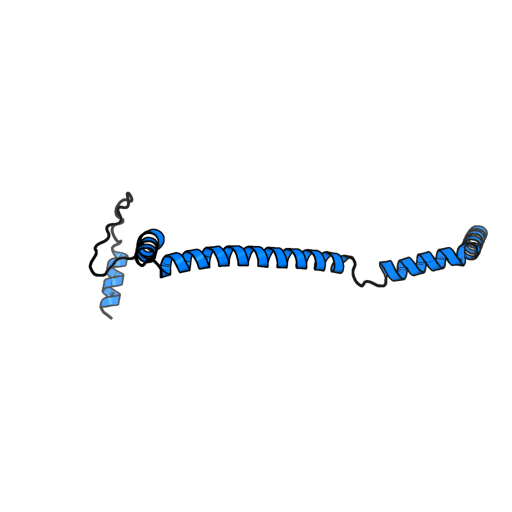00 70.69 96 VAL A CA 1
ATOM 793 C C . VAL A 1 96 ? -33.505 -20.945 28.359 1.00 70.69 96 VAL A C 1
ATOM 795 O O . VAL A 1 96 ? -33.248 -22.086 28.735 1.00 70.69 96 VAL A O 1
ATOM 798 N N . LEU A 1 97 ? -34.568 -20.661 27.607 1.00 77.19 97 LEU A N 1
ATOM 799 C CA . LEU A 1 97 ? -35.448 -21.684 27.049 1.00 77.19 97 LEU A CA 1
ATOM 800 C C . LEU A 1 97 ? -34.829 -22.207 25.751 1.00 77.19 97 LEU A C 1
ATOM 802 O O . LEU A 1 97 ? -34.954 -21.576 24.703 1.00 77.19 97 LEU A O 1
ATOM 806 N N . SER A 1 98 ? -34.145 -23.344 25.829 1.00 69.19 98 SER A N 1
ATOM 807 C CA . SER A 1 98 ? -33.763 -24.110 24.644 1.00 69.19 98 SER A CA 1
ATOM 808 C C . SER A 1 98 ? -34.910 -25.050 24.273 1.00 69.19 98 SER A C 1
ATOM 810 O O . SER A 1 98 ? -35.390 -25.793 25.125 1.00 69.19 98 SER A O 1
ATOM 812 N N . ASP A 1 99 ? -35.318 -25.067 23.002 1.00 78.56 99 ASP A N 1
ATOM 813 C CA . ASP A 1 99 ? -36.204 -26.118 22.457 1.00 78.56 99 ASP A CA 1
ATOM 814 C C . ASP A 1 99 ? -35.493 -27.489 22.366 1.00 78.56 99 ASP A C 1
ATOM 816 O O . ASP A 1 99 ? -36.086 -28.505 21.991 1.00 78.56 99 ASP A O 1
ATOM 820 N N . ASP A 1 100 ? -34.209 -27.525 22.718 1.00 70.50 100 ASP A N 1
ATOM 821 C CA . ASP A 1 100 ? -33.391 -28.722 22.757 1.00 70.50 100 ASP A CA 1
ATOM 822 C C . ASP A 1 100 ? -33.823 -29.620 23.924 1.00 70.50 100 ASP A C 1
ATOM 824 O O . ASP A 1 100 ? -33.893 -29.199 25.080 1.00 70.50 100 ASP A O 1
ATOM 828 N N . GLN A 1 101 ? -34.098 -30.890 23.613 1.00 61.41 101 GLN A N 1
ATOM 829 C CA . GLN A 1 101 ? -34.406 -31.923 24.603 1.00 61.41 101 GLN A CA 1
ATOM 830 C C . GLN A 1 101 ? -33.330 -31.936 25.703 1.00 61.41 101 GLN A C 1
ATOM 832 O O . GLN A 1 101 ? -32.137 -31.881 25.377 1.00 61.41 101 GLN A O 1
ATOM 837 N N . PRO A 1 102 ? -33.715 -32.039 26.990 1.00 57.38 102 PRO A N 1
ATOM 838 C CA . PRO A 1 102 ? -32.764 -32.008 28.089 1.00 57.38 102 PRO A CA 1
ATOM 839 C C . PRO A 1 102 ? -31.752 -33.139 27.912 1.00 57.38 102 PRO A C 1
ATOM 841 O O . PRO A 1 102 ? -32.103 -34.318 27.950 1.00 57.38 102 PRO A O 1
ATOM 844 N N . LYS A 1 103 ? -30.481 -32.779 27.711 1.00 61.47 103 LYS A N 1
ATOM 845 C CA . LYS A 1 103 ? -29.384 -33.723 27.896 1.00 61.47 103 LYS A CA 1
ATOM 846 C C . LYS A 1 103 ? -29.325 -34.010 29.390 1.00 61.47 103 LYS A C 1
ATOM 848 O O . LYS A 1 103 ? -28.876 -33.164 30.160 1.00 61.47 103 LYS A O 1
ATOM 853 N N . GLU A 1 104 ? -29.833 -35.170 29.801 1.00 63.19 104 GLU A N 1
ATOM 854 C CA . GLU A 1 104 ? -29.492 -35.730 31.106 1.00 63.19 104 GLU A CA 1
ATOM 855 C C . GLU A 1 104 ? -27.966 -35.730 31.210 1.00 63.19 104 GLU A C 1
ATOM 857 O O . GLU A 1 104 ? -27.290 -36.282 30.338 1.00 63.19 104 GLU A O 1
ATOM 862 N N . LYS A 1 105 ? -27.425 -35.061 32.237 1.00 57.81 105 LYS A N 1
ATOM 863 C CA . LYS A 1 105 ? -26.002 -35.155 32.572 1.00 57.81 105 LYS A CA 1
ATOM 864 C C . LYS A 1 105 ? -25.654 -36.640 32.648 1.00 57.81 105 LYS A C 1
ATOM 866 O O . LYS A 1 105 ? -26.248 -37.365 33.448 1.00 57.81 105 LYS A O 1
ATOM 871 N N . SER A 1 106 ? -24.741 -37.097 31.796 1.00 63.38 106 SER A N 1
ATOM 872 C CA . SER A 1 106 ? -24.269 -38.477 31.833 1.00 63.38 106 SER A CA 1
ATOM 873 C C . SER A 1 106 ? -23.665 -38.748 33.205 1.00 63.38 106 SER A C 1
ATOM 875 O O . SER A 1 106 ? -22.915 -37.924 33.723 1.00 63.38 106 SER A O 1
ATOM 877 N N . LEU A 1 107 ? -23.992 -39.905 33.783 1.00 63.09 107 LEU A N 1
ATOM 878 C CA . LEU A 1 107 ? -23.545 -40.353 35.110 1.00 63.09 107 LEU A CA 1
ATOM 879 C C . LEU A 1 107 ? -22.020 -40.206 35.311 1.00 63.09 107 LEU A C 1
ATOM 881 O O . LEU A 1 107 ? -21.566 -39.960 36.422 1.00 63.09 107 LEU A O 1
ATOM 885 N N . GLU A 1 108 ? -21.250 -40.252 34.222 1.00 60.03 108 GLU A N 1
ATOM 886 C CA . GLU A 1 108 ? -19.798 -40.042 34.189 1.00 60.03 108 GLU A CA 1
ATOM 887 C C . GLU A 1 108 ? -19.360 -38.622 34.614 1.00 60.03 108 GLU A C 1
ATOM 889 O O . GLU A 1 108 ? -18.346 -38.478 35.292 1.00 60.03 108 GLU A O 1
ATOM 894 N N . GLU A 1 109 ? -20.132 -37.576 34.289 1.00 64.81 109 GLU A N 1
ATOM 895 C CA . GLU A 1 109 ? -19.834 -36.187 34.695 1.00 64.81 109 GLU A CA 1
ATOM 896 C C . GLU A 1 109 ? -20.147 -35.960 36.184 1.00 64.81 109 GLU A C 1
ATOM 898 O O . GLU A 1 109 ? -19.469 -35.190 36.861 1.00 64.81 109 GLU A O 1
ATOM 903 N N . GLN A 1 110 ? -21.145 -36.672 36.720 1.00 64.69 110 GLN A N 1
ATOM 904 C CA . GLN A 1 110 ? -21.517 -36.600 38.138 1.00 64.69 110 GLN A CA 1
ATOM 905 C C . GLN A 1 110 ? -20.518 -37.342 39.035 1.00 64.69 110 GLN A C 1
ATOM 907 O O . GLN A 1 110 ? -20.219 -36.877 40.135 1.00 64.69 110 GLN A O 1
ATOM 912 N N . GLU A 1 111 ? -19.979 -38.472 38.568 1.00 65.06 111 GLU A N 1
ATOM 913 C CA . GLU A 1 111 ? -18.919 -39.198 39.276 1.00 65.06 111 GLU A CA 1
ATOM 914 C C . GLU A 1 111 ? -17.593 -38.424 39.264 1.00 65.06 111 GLU A C 1
ATOM 916 O O . GLU A 1 111 ? -16.872 -38.435 40.260 1.00 65.06 111 GLU A O 1
ATOM 921 N N . GLN A 1 112 ? -17.277 -37.704 38.182 1.00 65.00 112 GLN A N 1
ATOM 922 C CA . GLN A 1 112 ? -16.078 -36.860 38.114 1.00 65.00 112 GLN A CA 1
ATOM 923 C C . GLN A 1 112 ? -16.153 -35.654 39.061 1.00 65.00 112 GLN A C 1
ATOM 925 O O . GLN A 1 112 ? -15.220 -35.450 39.835 1.00 65.00 112 GLN A O 1
ATOM 930 N N . GLU A 1 113 ? -17.276 -34.926 39.095 1.00 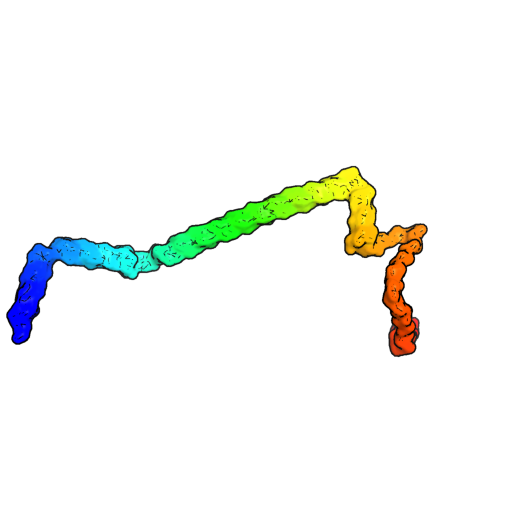67.00 113 GLU A N 1
ATOM 931 C CA . GLU A 1 113 ? -17.471 -33.804 40.033 1.00 67.00 113 GLU A CA 1
ATOM 932 C C . GLU A 1 113 ? -17.434 -34.262 41.507 1.00 67.00 113 GLU A C 1
ATOM 934 O O . GLU A 1 113 ? -16.909 -33.553 42.367 1.00 67.00 113 GLU A O 1
ATOM 939 N N . GLN A 1 114 ? -17.955 -35.456 41.824 1.00 66.50 114 GLN A N 1
ATOM 940 C CA . GLN A 1 114 ? -17.899 -36.004 43.187 1.00 66.50 114 GLN A CA 1
ATOM 941 C C . GLN A 1 114 ? -16.496 -36.455 43.601 1.00 66.50 114 GLN A C 1
ATOM 943 O O . GLN A 1 114 ? -16.130 -36.288 44.764 1.00 66.50 114 GLN A O 1
ATOM 948 N N . ASN A 1 115 ? -15.720 -37.016 42.672 1.00 67.69 115 ASN A N 1
ATOM 949 C CA . ASN A 1 115 ? -14.362 -37.473 42.953 1.00 67.69 115 ASN A CA 1
ATOM 950 C C . ASN A 1 115 ? -13.372 -36.303 43.073 1.00 67.69 115 ASN A C 1
ATOM 952 O O . ASN A 1 115 ? -12.475 -36.374 43.905 1.00 67.69 115 ASN A O 1
ATOM 956 N N . GLU A 1 116 ? -13.561 -35.214 42.319 1.00 71.75 116 GLU A N 1
ATOM 957 C CA . GLU A 1 116 ? -12.751 -33.991 42.451 1.00 71.75 116 GLU A CA 1
ATOM 958 C C . GLU A 1 116 ? -13.097 -33.170 43.704 1.00 71.75 116 GLU A C 1
ATOM 960 O O . GLU A 1 116 ? -12.229 -32.506 44.259 1.00 71.75 116 GLU A O 1
ATOM 965 N N . ALA A 1 117 ? -14.340 -33.222 44.197 1.00 70.00 117 ALA A N 1
ATOM 966 C CA . ALA A 1 117 ? -14.735 -32.541 45.436 1.00 70.00 117 ALA A CA 1
ATOM 967 C C . ALA A 1 117 ? -14.301 -33.276 46.723 1.00 70.00 117 ALA A C 1
ATOM 969 O O . ALA A 1 117 ? -14.466 -32.740 47.823 1.00 70.00 117 ALA A O 1
ATOM 970 N N . ALA A 1 118 ? -13.809 -34.512 46.598 1.00 64.38 118 ALA A N 1
ATOM 971 C CA . ALA A 1 118 ? -13.388 -35.365 47.707 1.00 64.38 118 ALA A CA 1
ATOM 972 C C . ALA A 1 118 ? -11.857 -35.418 47.908 1.00 64.38 118 ALA A C 1
ATOM 974 O O . ALA A 1 118 ? -11.407 -36.079 48.850 1.00 64.38 118 ALA A O 1
ATOM 975 N N . GLU A 1 119 ? -11.083 -34.729 47.062 1.00 52.97 119 GLU A N 1
ATOM 976 C CA . GLU A 1 119 ? -9.633 -34.496 47.201 1.00 52.97 119 GLU A CA 1
ATOM 977 C C . GLU A 1 119 ? -9.343 -33.099 47.780 1.00 52.97 119 GLU A C 1
ATOM 979 O O . GLU A 1 119 ? -8.430 -32.999 48.636 1.00 52.97 119 GLU A O 1
#

pLDDT: mean 75.43, std 9.81, range [52.97, 92.31]

Radius of gyration: 38.33 Å; chains: 1; bounding box: 69×48×95 Å

Organism: Segatella bryantii (NCBI:txid77095)

InterPro domains:
  IPR007060 Septum formation initiator FtsL/DivIC [PF04977] (25-99)